Protein AF-A0A1S9IHY2-F1 (afdb_monomer)

pLDDT: mean 84.52, std 12.41, range [52.44, 97.56]

Radius of gy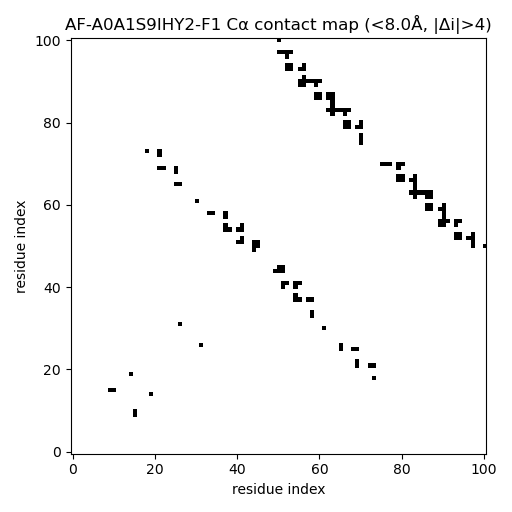ration: 18.33 Å; Cα contacts (8 Å, |Δi|>4): 83; chains: 1; bounding box: 39×17×61 Å

Structure (mmCIF, N/CA/C/O backbone):
data_AF-A0A1S9IHY2-F1
#
_entry.id   AF-A0A1S9IHY2-F1
#
loop_
_atom_site.group_PDB
_atom_site.id
_atom_site.type_symbol
_atom_site.label_atom_id
_atom_site.label_alt_id
_atom_site.label_comp_id
_atom_site.label_asym_id
_atom_site.label_entity_id
_atom_site.label_seq_id
_atom_site.pdbx_PDB_ins_code
_atom_site.Cartn_x
_atom_site.Cartn_y
_atom_site.Cartn_z
_atom_site.occupancy
_atom_site.B_iso_or_equiv
_atom_site.auth_seq_id
_atom_site.auth_comp_id
_atom_site.auth_asym_id
_atom_site.auth_atom_id
_atom_site.pdbx_PDB_model_num
ATOM 1 N N . MET A 1 1 ? 21.667 -1.310 -41.083 1.00 52.44 1 MET A N 1
ATOM 2 C CA . MET A 1 1 ? 20.442 -1.113 -40.277 1.00 52.44 1 MET A CA 1
ATOM 3 C C . MET A 1 1 ? 20.781 -0.173 -39.128 1.00 52.44 1 MET A C 1
ATOM 5 O O . MET A 1 1 ? 21.667 -0.500 -38.347 1.00 52.44 1 MET A O 1
ATOM 9 N N . ASN A 1 2 ? 20.177 1.016 -39.088 1.00 71.06 2 ASN A N 1
ATOM 10 C CA . ASN A 1 2 ? 20.593 2.099 -38.196 1.00 71.06 2 ASN A CA 1
ATOM 11 C C . ASN A 1 2 ? 19.929 1.944 -36.813 1.00 71.06 2 ASN A C 1
ATOM 13 O O . ASN A 1 2 ? 18.745 2.233 -36.646 1.00 71.06 2 ASN A O 1
ATOM 17 N N . LYS A 1 3 ? 20.670 1.406 -35.833 1.00 66.56 3 LYS A N 1
ATOM 18 C CA . LYS A 1 3 ? 20.149 1.041 -34.497 1.00 66.56 3 LYS A CA 1
ATOM 19 C C . LYS A 1 3 ? 19.491 2.213 -33.765 1.00 66.56 3 LYS A C 1
ATOM 21 O O . LYS A 1 3 ? 18.506 2.008 -33.063 1.00 66.56 3 LYS A O 1
ATOM 26 N N . GLU A 1 4 ? 20.014 3.423 -33.937 1.00 72.12 4 GLU A N 1
ATOM 27 C CA . GLU A 1 4 ? 19.521 4.616 -33.240 1.00 72.12 4 GLU A CA 1
ATOM 28 C C . GLU A 1 4 ? 18.131 5.054 -33.715 1.00 72.12 4 GLU A C 1
ATOM 30 O O . GLU A 1 4 ? 17.306 5.487 -32.910 1.00 72.12 4 GLU A O 1
ATOM 35 N N . GLU A 1 5 ? 17.834 4.884 -35.003 1.00 67.94 5 GLU A N 1
ATOM 36 C CA . GLU A 1 5 ? 16.520 5.184 -35.584 1.00 67.94 5 GLU A CA 1
ATOM 37 C C . GLU A 1 5 ? 15.448 4.202 -35.103 1.00 67.94 5 GLU A C 1
ATOM 39 O O . GLU A 1 5 ? 14.328 4.603 -34.786 1.00 67.94 5 GLU A O 1
ATOM 44 N N . ILE A 1 6 ? 15.811 2.924 -34.972 1.00 65.25 6 ILE A N 1
ATOM 45 C CA . ILE A 1 6 ? 14.926 1.876 -34.446 1.00 65.25 6 ILE A CA 1
ATOM 46 C C . ILE A 1 6 ? 14.614 2.137 -32.966 1.00 65.25 6 ILE A C 1
ATOM 48 O O . ILE A 1 6 ? 13.456 2.062 -32.561 1.00 65.25 6 ILE A O 1
ATOM 52 N N . LEU A 1 7 ? 15.619 2.522 -32.172 1.00 63.59 7 LEU A N 1
ATOM 53 C CA . LEU A 1 7 ? 15.450 2.891 -30.761 1.00 63.59 7 LEU A CA 1
ATOM 54 C C . LEU A 1 7 ? 14.575 4.139 -30.579 1.00 63.59 7 LEU A C 1
ATOM 56 O O . LEU A 1 7 ? 13.739 4.180 -29.676 1.00 63.59 7 LEU A O 1
ATOM 60 N N . LYS A 1 8 ? 14.728 5.150 -31.445 1.00 66.88 8 LYS A N 1
ATOM 61 C CA . LYS A 1 8 ? 13.878 6.351 -31.426 1.00 66.88 8 LYS A CA 1
ATOM 62 C C . LYS A 1 8 ? 12.430 6.045 -31.800 1.00 66.88 8 LYS A C 1
ATOM 64 O O . LYS A 1 8 ? 11.526 6.600 -31.180 1.00 66.88 8 LYS A O 1
ATOM 69 N N . ASN A 1 9 ? 12.209 5.173 -32.782 1.00 62.03 9 ASN A N 1
ATOM 70 C CA . ASN A 1 9 ? 10.861 4.776 -33.182 1.00 62.03 9 ASN A CA 1
ATOM 71 C C . ASN A 1 9 ? 10.190 3.866 -32.145 1.00 62.03 9 ASN A C 1
ATOM 73 O O . ASN A 1 9 ? 9.019 4.078 -31.855 1.00 62.03 9 ASN A O 1
ATOM 77 N N . SER A 1 10 ? 10.919 2.944 -31.510 1.00 59.78 10 SER A N 1
ATOM 78 C CA . SER A 1 10 ? 10.402 2.105 -30.416 1.00 59.78 10 SER A CA 1
ATOM 79 C C . SER A 1 10 ? 9.908 2.943 -29.225 1.00 59.78 10 SER A C 1
ATOM 81 O O . SER A 1 10 ? 8.770 2.776 -28.797 1.00 59.78 10 SER A O 1
ATOM 83 N N . LYS A 1 11 ? 10.675 3.952 -28.784 1.00 59.19 11 LYS A N 1
ATOM 84 C CA . LYS A 1 11 ? 10.247 4.888 -27.720 1.00 59.19 11 LYS A CA 1
ATOM 85 C C . LYS A 1 11 ? 9.033 5.754 -28.080 1.00 59.19 11 LYS A C 1
ATOM 87 O O . LYS A 1 11 ? 8.403 6.320 -27.193 1.00 59.19 11 LYS A O 1
ATOM 92 N N . ARG A 1 12 ? 8.717 5.905 -29.371 1.00 58.94 12 ARG A N 1
ATOM 93 C CA . ARG A 1 12 ? 7.577 6.700 -29.859 1.00 58.94 12 ARG A CA 1
ATOM 94 C C . ARG A 1 12 ? 6.258 5.926 -29.853 1.00 58.94 12 ARG A C 1
ATOM 96 O O . ARG A 1 12 ? 5.209 6.559 -29.911 1.00 58.94 12 ARG A O 1
ATOM 103 N N . ILE A 1 13 ? 6.315 4.594 -29.825 1.00 60.22 13 ILE A N 1
ATOM 104 C CA . ILE A 1 13 ? 5.157 3.714 -30.049 1.00 60.22 13 ILE A CA 1
ATOM 105 C C . ILE A 1 13 ? 4.448 3.341 -28.733 1.00 60.22 13 ILE A C 1
ATOM 107 O O . ILE A 1 13 ? 3.276 2.978 -28.758 1.00 60.22 13 ILE A O 1
ATOM 111 N N . GLY A 1 14 ? 5.088 3.528 -27.576 1.00 65.75 14 GLY A N 1
ATOM 112 C CA . GLY A 1 14 ? 4.477 3.300 -26.265 1.00 65.75 14 GLY A CA 1
ATOM 113 C C . GLY A 1 14 ? 5.412 2.564 -25.313 1.00 65.75 14 GLY A C 1
ATOM 114 O O . GLY A 1 14 ? 6.621 2.533 -25.533 1.00 65.75 14 GLY A O 1
ATOM 115 N N . LEU A 1 15 ? 4.840 1.997 -24.248 1.00 64.81 15 LEU A N 1
ATOM 116 C CA . LEU A 1 15 ? 5.548 1.092 -23.336 1.00 64.81 15 LEU A CA 1
ATOM 117 C C . LEU A 1 15 ? 6.035 -0.135 -24.113 1.00 64.81 15 LEU A C 1
ATOM 119 O O . LEU A 1 15 ? 5.288 -0.686 -24.922 1.00 64.81 15 LEU A O 1
ATOM 123 N N . ASP A 1 16 ? 7.260 -0.576 -23.838 1.00 76.94 16 ASP A N 1
ATOM 124 C CA . ASP A 1 16 ? 7.776 -1.832 -24.390 1.00 76.94 16 ASP A CA 1
ATOM 125 C C . ASP A 1 16 ? 6.917 -3.017 -23.896 1.00 76.94 16 ASP A C 1
ATOM 127 O O . ASP A 1 16 ? 6.359 -2.971 -22.794 1.00 76.94 16 ASP A O 1
ATOM 131 N N . GLU A 1 17 ? 6.813 -4.105 -24.667 1.00 77.19 17 GLU A N 1
ATOM 132 C CA . GLU A 1 17 ? 6.004 -5.285 -24.303 1.00 77.19 17 GLU A CA 1
ATOM 133 C C . GLU A 1 17 ? 6.420 -5.842 -22.929 1.00 77.19 17 GLU A C 1
ATOM 135 O O . GLU A 1 17 ? 5.599 -6.275 -22.107 1.00 77.19 17 GLU A O 1
ATOM 140 N N . ARG A 1 18 ? 7.721 -5.758 -22.628 1.00 76.12 18 ARG A N 1
ATOM 141 C CA . ARG A 1 18 ? 8.277 -6.088 -21.316 1.00 76.12 18 ARG A CA 1
ATOM 142 C C . ARG A 1 18 ? 7.744 -5.166 -20.221 1.00 76.12 18 ARG A C 1
ATOM 144 O O . ARG A 1 18 ? 7.391 -5.647 -19.148 1.00 76.12 18 ARG A O 1
ATOM 151 N N . GLU A 1 19 ? 7.673 -3.863 -20.454 1.00 75.19 19 GLU A N 1
ATOM 152 C CA . GLU A 1 19 ? 7.171 -2.918 -19.456 1.00 75.19 19 GLU A CA 1
ATOM 153 C C . GLU A 1 19 ? 5.674 -3.119 -19.232 1.00 75.19 19 GLU A C 1
ATOM 155 O O . GLU A 1 19 ? 5.229 -3.208 -18.088 1.00 75.19 19 GLU A O 1
ATOM 160 N N . GLN A 1 20 ? 4.902 -3.295 -20.305 1.00 75.50 20 GLN A N 1
ATOM 161 C CA . GLN A 1 20 ? 3.469 -3.566 -20.229 1.00 75.50 20 GLN A CA 1
ATOM 162 C C . GLN A 1 20 ? 3.172 -4.861 -19.458 1.00 75.50 20 GLN A C 1
ATOM 164 O O . GLN A 1 20 ? 2.303 -4.877 -18.581 1.00 75.50 20 GLN A O 1
ATOM 169 N N . SER A 1 21 ? 3.940 -5.928 -19.704 1.00 79.06 21 SER A N 1
ATOM 170 C CA . SER A 1 21 ? 3.809 -7.178 -18.947 1.00 79.06 21 SER A CA 1
ATOM 171 C C . SER A 1 21 ? 4.203 -7.015 -17.477 1.00 79.06 21 SER A C 1
ATOM 173 O O . SER A 1 21 ? 3.530 -7.560 -16.598 1.00 79.06 21 SER A O 1
ATOM 175 N N . VA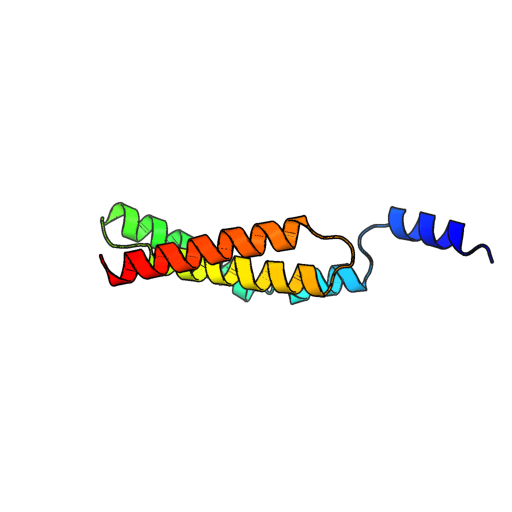L A 1 22 ? 5.229 -6.215 -17.162 1.00 76.88 22 VAL A N 1
ATOM 176 C CA . VAL A 1 22 ? 5.564 -5.851 -15.778 1.00 76.88 22 VAL A CA 1
ATOM 177 C C . VAL A 1 22 ? 4.408 -5.088 -15.139 1.00 76.88 22 VAL A C 1
ATOM 179 O O . VAL A 1 22 ? 4.015 -5.438 -14.034 1.00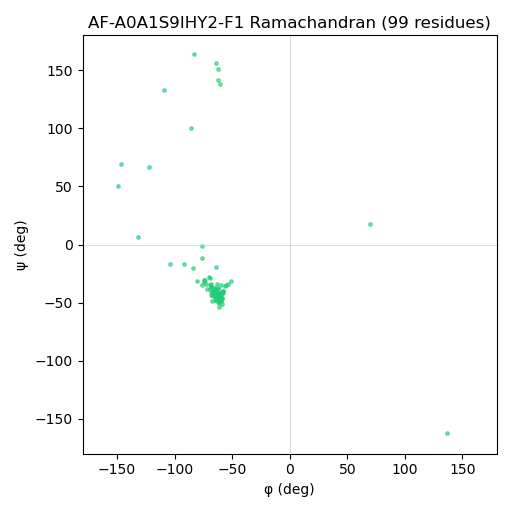 76.88 22 VAL A O 1
ATOM 182 N N . TYR A 1 23 ? 3.796 -4.110 -15.805 1.00 73.31 23 TYR A N 1
ATOM 183 C CA . TYR A 1 23 ? 2.654 -3.373 -15.254 1.00 73.31 23 TYR A CA 1
ATOM 184 C C . TYR A 1 23 ? 1.460 -4.279 -14.940 1.00 73.31 23 TYR A C 1
ATOM 186 O O . TYR A 1 23 ? 0.930 -4.212 -13.829 1.00 73.31 23 TYR A O 1
ATOM 194 N N . LEU A 1 24 ? 1.086 -5.150 -15.880 1.00 72.56 24 LEU A N 1
ATOM 195 C CA . LEU A 1 24 ? -0.007 -6.114 -15.719 1.00 72.56 24 LEU A CA 1
ATOM 196 C C . LEU A 1 24 ? 0.281 -7.143 -14.618 1.00 72.56 24 LEU A C 1
ATOM 198 O O . LEU A 1 24 ? -0.595 -7.452 -13.817 1.00 72.56 24 LEU A O 1
ATOM 202 N N . SER A 1 25 ? 1.516 -7.644 -14.534 1.00 70.00 25 SER A N 1
ATOM 203 C CA . SER A 1 25 ? 1.910 -8.614 -13.500 1.00 70.00 25 SER A CA 1
ATOM 204 C C . SER A 1 25 ? 2.085 -7.986 -12.115 1.00 70.00 25 SER A C 1
ATOM 206 O O . SER A 1 25 ? 1.823 -8.641 -11.110 1.00 70.00 25 SER A O 1
ATOM 208 N N . SER A 1 26 ? 2.485 -6.713 -12.043 1.00 64.38 26 SER A N 1
ATOM 209 C CA . SER A 1 26 ? 2.626 -5.975 -10.778 1.00 64.38 26 SER A CA 1
ATOM 210 C C . SER A 1 26 ? 1.273 -5.590 -10.178 1.00 64.38 26 SER A C 1
ATOM 212 O O . SER A 1 26 ? 1.151 -5.437 -8.967 1.00 64.38 26 SER A O 1
ATOM 214 N N . PHE A 1 27 ? 0.264 -5.368 -11.024 1.00 68.31 27 PHE A N 1
ATOM 215 C CA . PHE A 1 27 ? -1.056 -4.875 -10.634 1.00 68.31 27 PHE A CA 1
ATOM 216 C C . PHE A 1 27 ? -2.139 -5.870 -11.065 1.00 68.31 27 PHE A C 1
ATOM 218 O O . PHE A 1 27 ? -2.954 -5.597 -11.942 1.00 68.31 27 PHE A O 1
ATOM 225 N N . GLY A 1 28 ? -2.133 -7.057 -10.456 1.00 74.44 28 GLY A N 1
ATOM 226 C CA . GLY A 1 28 ? -3.187 -8.042 -10.694 1.00 74.44 28 GLY A CA 1
ATOM 227 C C . GLY A 1 28 ? -4.556 -7.548 -10.209 1.00 74.44 28 GLY A C 1
ATOM 228 O O . GLY A 1 28 ? -4.641 -6.740 -9.283 1.00 74.44 28 GLY A O 1
ATOM 229 N N . TYR A 1 29 ? -5.640 -8.084 -10.780 1.00 73.38 29 TYR A N 1
ATOM 230 C CA . TYR A 1 29 ? -7.021 -7.777 -10.371 1.00 73.38 29 TYR A CA 1
ATOM 231 C C . TYR A 1 29 ? -7.257 -7.927 -8.858 1.00 73.38 29 TYR A C 1
ATOM 233 O O . TYR A 1 29 ? -8.020 -7.159 -8.277 1.00 73.38 29 TYR A O 1
ATOM 241 N N . GLY A 1 30 ? -6.548 -8.853 -8.200 1.00 81.62 30 GLY A N 1
ATOM 242 C CA . GLY A 1 30 ? -6.598 -9.016 -6.745 1.00 81.62 30 GLY A CA 1
ATOM 243 C C . GLY A 1 30 ? -6.183 -7.757 -5.977 1.00 81.62 30 GLY A C 1
ATOM 244 O O . GLY A 1 30 ? -6.857 -7.381 -5.027 1.00 81.62 30 GLY A O 1
ATOM 245 N N . ASN A 1 31 ? -5.145 -7.044 -6.425 1.00 86.06 31 ASN A N 1
ATOM 246 C CA . ASN A 1 31 ? -4.696 -5.807 -5.777 1.00 86.06 31 ASN A CA 1
ATOM 247 C C . ASN A 1 31 ? -5.750 -4.698 -5.872 1.00 86.06 31 ASN A C 1
ATOM 249 O O . ASN A 1 31 ? -5.973 -3.979 -4.901 1.00 86.06 31 ASN A O 1
ATOM 253 N N . ILE A 1 32 ? -6.427 -4.587 -7.020 1.00 87.56 32 ILE A N 1
ATOM 254 C CA . ILE A 1 32 ? -7.509 -3.614 -7.230 1.00 87.56 32 ILE A CA 1
ATOM 255 C C . ILE A 1 32 ? -8.664 -3.897 -6.267 1.00 87.56 32 ILE A C 1
ATOM 257 O O . ILE A 1 32 ? -9.114 -2.995 -5.563 1.00 87.56 32 ILE A O 1
A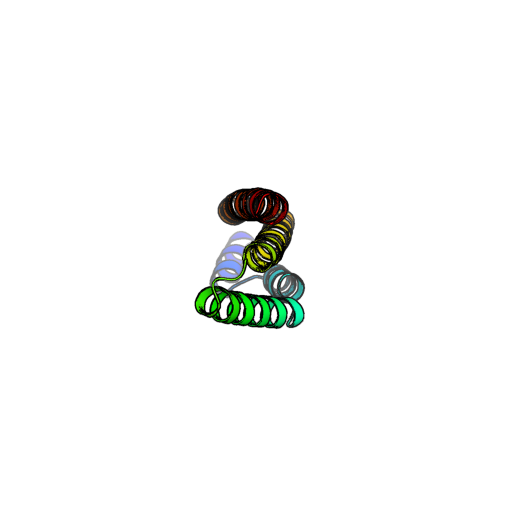TOM 261 N N . ILE A 1 33 ? -9.110 -5.153 -6.200 1.00 90.81 33 ILE A N 1
ATOM 262 C CA . ILE A 1 33 ? -10.215 -5.566 -5.326 1.00 90.81 33 ILE A CA 1
ATOM 263 C C . ILE A 1 33 ? -9.858 -5.317 -3.856 1.00 90.81 33 ILE A C 1
ATOM 265 O O . ILE A 1 33 ? -10.669 -4.753 -3.124 1.00 90.81 33 ILE A O 1
ATOM 269 N N . THR A 1 34 ? -8.637 -5.657 -3.433 1.00 92.81 34 THR A N 1
ATOM 270 C CA . THR A 1 34 ? -8.161 -5.403 -2.065 1.00 92.81 34 THR A CA 1
ATOM 271 C C . THR A 1 34 ? -8.202 -3.919 -1.715 1.00 92.81 34 THR A C 1
ATOM 273 O O . THR A 1 34 ? -8.727 -3.563 -0.664 1.00 92.81 34 THR A O 1
ATOM 276 N N . VAL A 1 35 ? -7.708 -3.034 -2.590 1.00 93.25 35 VAL A N 1
ATOM 277 C CA . VAL A 1 35 ? -7.732 -1.582 -2.336 1.00 93.25 35 VAL A CA 1
ATOM 278 C C . VAL A 1 35 ? -9.165 -1.061 -2.220 1.00 93.25 35 VAL A C 1
ATOM 280 O O . VAL A 1 35 ? -9.447 -0.273 -1.320 1.00 93.25 35 VAL A O 1
ATOM 283 N N . ILE A 1 36 ? -10.078 -1.528 -3.076 1.00 95.25 36 ILE A N 1
ATOM 284 C CA . ILE A 1 36 ? -11.497 -1.149 -3.014 1.00 95.25 36 ILE A CA 1
ATOM 285 C C . ILE A 1 36 ? -12.118 -1.591 -1.685 1.00 95.25 36 ILE A C 1
ATOM 287 O O . ILE A 1 36 ? -12.774 -0.791 -1.021 1.00 95.25 36 ILE A O 1
ATOM 291 N N . LEU A 1 37 ? -11.891 -2.838 -1.268 1.00 96.50 37 LEU A N 1
ATOM 292 C CA . LEU A 1 37 ? -12.424 -3.353 -0.006 1.00 96.50 37 LEU A CA 1
ATOM 293 C C . LEU A 1 37 ? -11.861 -2.596 1.198 1.00 96.50 37 LEU A C 1
ATOM 295 O O . LEU A 1 37 ? -12.629 -2.162 2.053 1.00 96.50 37 LEU A O 1
ATOM 299 N N . CYS A 1 38 ? -10.546 -2.375 1.248 1.00 96.31 38 CYS A N 1
ATOM 300 C CA . CYS A 1 38 ? -9.927 -1.579 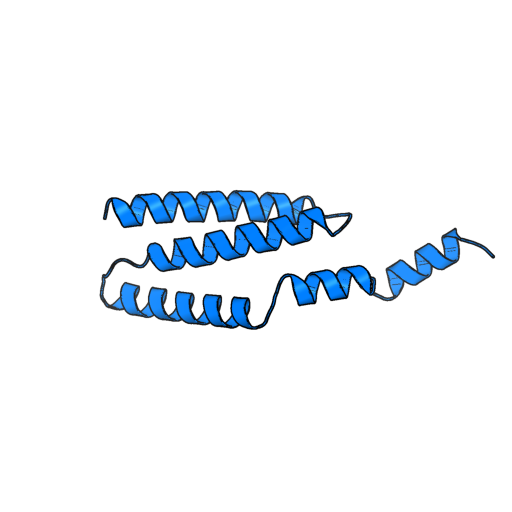2.305 1.00 96.31 38 CYS A CA 1
ATOM 301 C C . CYS A 1 38 ? -10.499 -0.158 2.349 1.00 96.31 38 CYS A C 1
ATOM 303 O O . CYS A 1 38 ? -10.775 0.344 3.432 1.00 96.31 38 CYS A O 1
ATOM 305 N N . PHE A 1 39 ? -10.735 0.475 1.197 1.00 96.31 39 PHE A N 1
ATOM 306 C CA . PHE A 1 39 ? -11.353 1.799 1.145 1.00 96.31 39 PHE A CA 1
ATOM 307 C C . PHE A 1 39 ? -12.776 1.799 1.721 1.00 96.31 39 PHE A C 1
ATOM 309 O O . PHE A 1 39 ? -13.113 2.671 2.520 1.00 96.31 39 PHE A O 1
ATOM 316 N N . LEU A 1 40 ? -13.594 0.798 1.381 1.00 97.56 40 LEU A N 1
ATOM 317 C CA . LEU A 1 40 ? -14.939 0.652 1.946 1.00 97.56 40 LEU A CA 1
ATOM 318 C C . LEU A 1 40 ? -14.899 0.488 3.467 1.00 97.56 40 LEU A C 1
ATOM 320 O O . LEU A 1 40 ? -15.651 1.160 4.170 1.00 97.56 40 LEU A O 1
ATOM 324 N N . PHE A 1 41 ? -14.002 -0.353 3.985 1.00 96.50 41 PHE A N 1
ATOM 325 C CA . PHE A 1 41 ? -13.855 -0.533 5.427 1.00 96.50 41 PHE A CA 1
ATOM 326 C C . PHE A 1 41 ? -13.360 0.728 6.136 1.00 96.50 41 PHE A C 1
ATOM 328 O O . PHE A 1 41 ? -13.872 1.044 7.205 1.00 96.50 41 PHE A O 1
ATOM 335 N N . ILE A 1 42 ? -12.446 1.497 5.532 1.00 96.00 42 ILE A N 1
ATOM 336 C CA . ILE A 1 42 ? -12.011 2.791 6.083 1.00 96.00 42 ILE A CA 1
ATOM 337 C C . ILE A 1 42 ? -13.204 3.737 6.239 1.00 96.00 42 ILE A C 1
ATOM 339 O O . ILE A 1 42 ? -13.363 4.354 7.290 1.00 96.00 42 ILE A O 1
ATOM 343 N N . VAL A 1 43 ? -14.066 3.834 5.222 1.00 97.25 43 VAL A N 1
ATOM 344 C CA . VAL A 1 43 ? -15.260 4.690 5.276 1.00 97.25 43 VAL A CA 1
ATOM 345 C C . VAL A 1 43 ? -16.243 4.195 6.338 1.00 97.25 43 VAL A C 1
ATOM 347 O O . VAL A 1 43 ? -16.712 4.987 7.152 1.00 97.25 43 VAL A O 1
ATOM 350 N N . ILE A 1 44 ? -16.537 2.891 6.365 1.00 97.06 44 ILE A N 1
ATOM 351 C CA . ILE A 1 44 ? -17.481 2.297 7.323 1.00 97.06 44 ILE A CA 1
ATOM 352 C C . ILE A 1 44 ? -16.992 2.492 8.762 1.00 97.06 44 ILE A C 1
ATOM 354 O O . ILE A 1 44 ? -17.748 2.986 9.597 1.00 97.06 44 ILE A O 1
ATOM 358 N N . ASN A 1 45 ? -15.738 2.144 9.053 1.00 94.75 45 ASN A N 1
ATOM 359 C CA . ASN A 1 45 ? -15.174 2.264 10.396 1.00 94.75 45 ASN A CA 1
ATOM 360 C C . ASN A 1 45 ? -15.016 3.733 10.798 1.00 94.75 45 ASN A C 1
ATOM 362 O O . ASN A 1 45 ? -15.312 4.085 11.937 1.00 94.75 45 ASN A O 1
ATOM 366 N N . GLY A 1 46 ? -14.672 4.611 9.850 1.00 93.75 46 GLY A N 1
ATOM 367 C CA . GLY A 1 46 ? -14.655 6.057 10.063 1.00 93.75 46 GLY A CA 1
ATOM 368 C C . GLY A 1 46 ? -16.018 6.614 10.489 1.00 93.75 46 GLY A C 1
ATOM 369 O O . GLY A 1 46 ? -16.080 7.419 11.415 1.00 93.75 46 GLY A O 1
ATOM 370 N N . ILE A 1 47 ? -17.117 6.147 9.882 1.00 96.38 47 ILE A N 1
ATOM 371 C CA . ILE A 1 47 ? -18.487 6.533 10.272 1.00 96.38 47 ILE A CA 1
ATOM 372 C C . ILE A 1 47 ? -18.855 5.973 11.654 1.00 96.38 47 ILE A C 1
ATOM 374 O O . ILE A 1 47 ? -19.537 6.643 12.427 1.00 96.38 47 ILE A O 1
ATOM 378 N N . LYS A 1 48 ? -18.403 4.759 11.981 1.00 94.69 48 LYS A N 1
ATOM 379 C CA . LYS A 1 48 ? -18.648 4.120 13.285 1.00 94.69 48 LYS A CA 1
ATOM 380 C C . LYS A 1 48 ? -17.777 4.668 14.420 1.00 94.69 48 LYS A C 1
ATOM 382 O O . LYS A 1 48 ? -18.029 4.345 15.577 1.00 94.69 48 LYS A O 1
ATOM 387 N N . GLY A 1 49 ? -16.755 5.466 14.108 1.00 91.25 49 GLY A N 1
ATOM 388 C CA . GLY A 1 49 ? -15.741 5.888 15.078 1.00 91.25 49 GLY A CA 1
ATOM 389 C C . GLY A 1 49 ? -14.819 4.749 15.534 1.00 91.25 49 GLY A C 1
ATOM 390 O O . GLY A 1 49 ? -14.164 4.871 16.567 1.00 91.25 49 GLY A O 1
ATOM 391 N N . GLU A 1 50 ? -14.776 3.649 14.782 1.00 92.06 50 GLU A N 1
ATOM 392 C CA . GLU A 1 50 ? -13.890 2.508 15.016 1.00 92.06 50 GLU A CA 1
ATOM 393 C C . GLU A 1 50 ? -12.497 2.772 14.418 1.00 92.06 50 GLU A C 1
ATOM 395 O O . GLU A 1 50 ? -12.305 3.672 13.592 1.00 92.06 50 GLU A O 1
ATOM 400 N N . SER A 1 51 ? -11.503 1.982 14.835 1.00 91.38 51 SER A N 1
ATOM 401 C CA . SER A 1 51 ? -10.176 2.023 14.215 1.00 91.38 51 SER A CA 1
ATOM 402 C C . SER A 1 51 ? -10.271 1.624 12.739 1.00 91.38 51 SER A C 1
ATOM 404 O O . SER A 1 51 ? -11.074 0.775 12.357 1.00 91.38 51 SER A O 1
ATOM 406 N N . TYR A 1 52 ? -9.489 2.289 11.894 1.00 94.00 52 TYR A N 1
ATOM 407 C CA . TYR A 1 52 ? -9.388 2.004 10.458 1.00 94.00 52 TYR A CA 1
ATOM 408 C C . TYR A 1 52 ? -7.928 1.906 9.996 1.00 94.00 52 TYR A C 1
ATOM 410 O O . TYR A 1 52 ? -7.636 1.839 8.797 1.00 94.00 52 TYR A O 1
ATOM 418 N N . PHE A 1 53 ? -6.991 1.947 10.945 1.00 94.44 53 PHE A N 1
ATOM 419 C CA . PHE A 1 53 ? -5.561 1.997 10.673 1.00 94.44 53 PHE A CA 1
ATOM 420 C C . PHE A 1 53 ? -5.040 0.683 10.088 1.00 94.44 53 PHE A C 1
ATOM 422 O O . PHE A 1 53 ? -4.138 0.715 9.257 1.00 94.44 53 PHE A O 1
ATOM 429 N N . GLU A 1 54 ? -5.659 -0.451 10.413 1.00 94.12 54 GLU A N 1
ATOM 430 C CA . GLU A 1 54 ? -5.369 -1.761 9.834 1.00 94.12 54 GLU A CA 1
ATOM 431 C C . GLU A 1 54 ? -5.535 -1.775 8.307 1.00 94.12 54 GLU A C 1
ATOM 433 O O . GLU A 1 54 ? -4.690 -2.306 7.582 1.00 94.12 54 GLU A O 1
ATOM 438 N N . PHE A 1 55 ? -6.568 -1.111 7.786 1.00 95.56 55 PHE A N 1
ATOM 439 C CA . PHE A 1 55 ? -6.820 -1.034 6.346 1.00 95.56 55 PHE A CA 1
ATOM 440 C C . PHE A 1 55 ? -5.840 -0.085 5.648 1.00 95.56 55 PH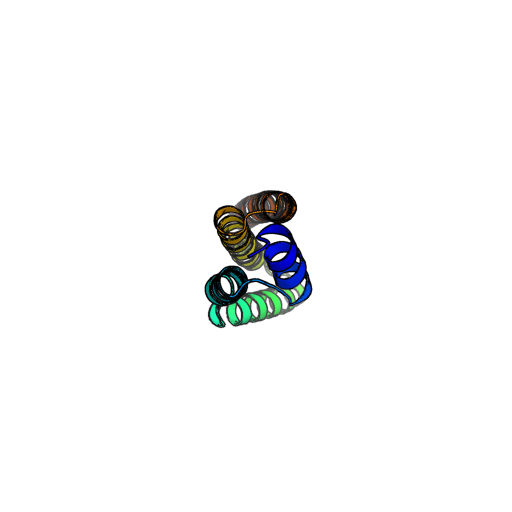E A C 1
ATOM 442 O O . PHE A 1 55 ? -5.433 -0.331 4.507 1.00 95.56 55 PHE A O 1
ATOM 449 N N . ILE A 1 56 ? -5.399 0.970 6.342 1.00 94.50 56 ILE A N 1
ATOM 450 C CA . ILE A 1 56 ? -4.333 1.859 5.862 1.00 94.50 56 ILE A CA 1
ATOM 451 C C . ILE A 1 56 ? -2.992 1.113 5.837 1.00 94.50 56 ILE A C 1
ATOM 453 O O . ILE A 1 56 ? -2.242 1.228 4.868 1.00 94.50 56 ILE A O 1
ATOM 457 N N . THR A 1 57 ? -2.700 0.291 6.847 1.00 95.69 57 THR A N 1
ATOM 458 C CA . THR A 1 57 ? -1.502 -0.557 6.870 1.00 95.69 57 THR A CA 1
ATOM 459 C C . THR A 1 57 ? -1.474 -1.515 5.686 1.00 95.69 57 THR A C 1
ATOM 461 O O . THR A 1 57 ? -0.465 -1.582 4.982 1.00 95.69 57 THR A O 1
ATOM 464 N N . ILE A 1 58 ? -2.578 -2.224 5.431 1.00 95.50 58 ILE A N 1
ATOM 465 C CA . ILE A 1 58 ? -2.677 -3.186 4.325 1.00 95.50 58 ILE A CA 1
ATOM 466 C C . ILE A 1 58 ? -2.479 -2.486 2.975 1.00 95.50 58 ILE A C 1
ATOM 468 O O . ILE A 1 58 ? -1.668 -2.927 2.157 1.00 95.50 58 ILE A O 1
ATOM 472 N N . THR A 1 59 ? -3.177 -1.372 2.739 1.00 94.94 59 THR A N 1
ATOM 473 C CA . THR A 1 59 ? -3.074 -0.633 1.468 1.00 94.94 59 THR A CA 1
ATOM 474 C C . THR A 1 59 ? -1.696 -0.007 1.273 1.00 94.94 59 THR A C 1
ATOM 476 O O . THR A 1 59 ? -1.130 -0.109 0.183 1.00 94.94 59 THR A O 1
ATOM 479 N N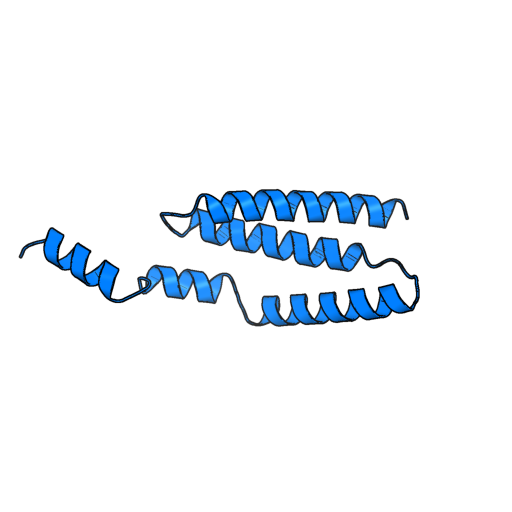 . GLY A 1 60 ? -1.106 0.562 2.327 1.00 94.56 60 GLY A N 1
ATOM 480 C CA . GLY A 1 60 ? 0.252 1.101 2.309 1.00 94.56 60 GLY A CA 1
ATOM 481 C C . GLY A 1 60 ? 1.302 0.035 1.988 1.00 94.56 60 GLY A C 1
ATOM 482 O O . GLY A 1 60 ? 2.144 0.248 1.118 1.00 94.56 60 GLY A O 1
ATOM 483 N N . ALA A 1 61 ? 1.217 -1.146 2.609 1.00 94.88 61 ALA A N 1
ATOM 484 C CA . ALA A 1 61 ? 2.130 -2.260 2.343 1.00 94.88 61 ALA A CA 1
ATOM 485 C C . ALA A 1 61 ? 1.997 -2.794 0.904 1.00 94.88 61 ALA A C 1
ATOM 487 O O . ALA A 1 61 ? 2.994 -3.106 0.240 1.00 94.88 61 ALA A O 1
ATOM 488 N N . LEU A 1 62 ? 0.767 -2.857 0.390 1.00 93.38 62 LEU A N 1
ATOM 489 C CA . LEU A 1 62 ? 0.488 -3.277 -0.980 1.00 93.38 62 LEU A CA 1
ATOM 490 C C . LEU A 1 62 ? 1.037 -2.271 -2.003 1.00 93.38 62 LEU A C 1
ATOM 492 O O . LEU A 1 62 ? 1.677 -2.663 -2.982 1.00 93.38 62 LEU A O 1
ATOM 496 N N . MET A 1 63 ? 0.864 -0.969 -1.759 1.00 91.50 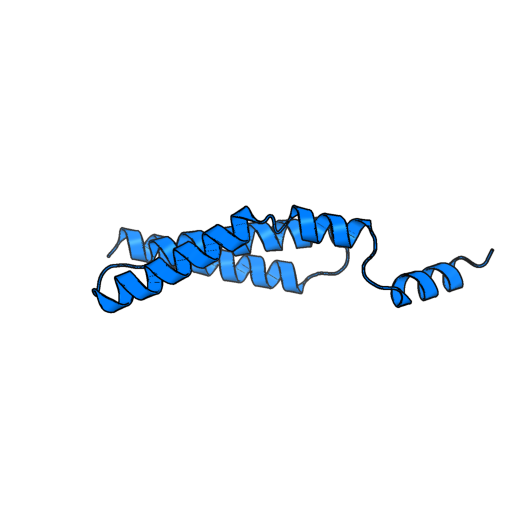63 MET A N 1
ATOM 497 C CA . MET A 1 63 ? 1.462 0.078 -2.593 1.00 91.50 63 MET A CA 1
ATOM 498 C C . MET A 1 63 ? 2.990 0.059 -2.521 1.00 91.50 63 MET A C 1
ATOM 500 O O . MET A 1 63 ? 3.640 0.185 -3.561 1.00 91.50 63 MET A O 1
ATOM 504 N N . ALA A 1 64 ? 3.570 -0.141 -1.337 1.00 93.56 64 ALA A N 1
ATOM 505 C CA . ALA A 1 64 ? 5.015 -0.198 -1.159 1.00 93.56 64 ALA A CA 1
ATOM 506 C C . ALA A 1 64 ? 5.629 -1.355 -1.954 1.00 93.56 64 ALA A C 1
ATOM 508 O O . ALA A 1 64 ? 6.493 -1.141 -2.803 1.00 93.56 64 ALA A O 1
ATOM 509 N N . SER A 1 65 ? 5.122 -2.572 -1.752 1.00 91.12 65 SER A N 1
ATOM 510 C CA . SER A 1 65 ? 5.606 -3.776 -2.438 1.00 91.12 65 SER A CA 1
ATOM 511 C C . SER A 1 65 ? 5.448 -3.697 -3.960 1.00 91.12 65 SER A C 1
ATOM 513 O O . SER A 1 65 ? 6.384 -4.009 -4.699 1.00 91.12 65 SER A O 1
ATOM 515 N N . THR A 1 66 ? 4.303 -3.209 -4.442 1.00 89.75 66 THR A N 1
ATOM 516 C CA . THR A 1 66 ? 4.028 -3.088 -5.880 1.00 89.75 66 THR A CA 1
ATOM 517 C C . THR A 1 66 ? 4.941 -2.065 -6.557 1.00 89.75 66 THR A C 1
ATOM 519 O O . THR A 1 66 ? 5.477 -2.324 -7.636 1.00 89.75 66 THR A O 1
ATOM 522 N N . ASN A 1 67 ? 5.148 -0.901 -5.935 1.00 89.38 67 ASN A N 1
ATOM 523 C CA . ASN A 1 67 ? 6.016 0.135 -6.497 1.00 89.38 67 ASN A CA 1
ATOM 524 C C . ASN A 1 67 ? 7.499 -0.241 -6.397 1.00 89.38 67 ASN A C 1
ATOM 526 O O . ASN A 1 67 ? 8.251 0.028 -7.331 1.00 89.38 67 ASN A O 1
ATOM 530 N N . TYR A 1 68 ? 7.911 -0.940 -5.336 1.00 89.25 68 TYR A N 1
ATOM 531 C CA . TYR A 1 68 ? 9.254 -1.509 -5.243 1.00 89.25 68 TYR A CA 1
ATOM 532 C C . TYR A 1 68 ? 9.519 -2.537 -6.352 1.00 89.25 68 TYR A C 1
ATOM 534 O O . TYR A 1 68 ? 10.563 -2.502 -7.006 1.00 89.25 68 TYR A O 1
ATOM 542 N N . TYR A 1 69 ? 8.557 -3.427 -6.619 1.00 87.81 69 TYR A N 1
ATOM 543 C CA . TYR A 1 69 ? 8.669 -4.413 -7.694 1.00 87.81 69 TYR A CA 1
ATOM 544 C C . TYR A 1 69 ? 8.799 -3.750 -9.071 1.00 87.81 69 TYR A C 1
ATOM 546 O O . TYR A 1 69 ? 9.676 -4.123 -9.855 1.00 87.81 69 TYR A O 1
ATOM 554 N N . LYS A 1 70 ? 7.978 -2.727 -9.344 1.00 85.69 70 LYS A N 1
ATOM 555 C CA . LYS A 1 70 ? 8.070 -1.919 -10.570 1.00 85.69 70 LYS A CA 1
ATOM 556 C C . LYS A 1 70 ? 9.430 -1.241 -10.692 1.00 85.69 70 LYS A C 1
ATOM 558 O O . LYS A 1 70 ? 10.047 -1.334 -11.747 1.00 85.69 70 LYS A O 1
ATOM 563 N N . HIS A 1 71 ? 9.926 -0.639 -9.609 1.00 85.69 71 HIS A N 1
ATOM 564 C CA . HIS A 1 71 ? 11.244 -0.009 -9.589 1.00 85.69 71 HIS A CA 1
ATOM 565 C C . HIS A 1 71 ? 12.371 -0.986 -9.944 1.00 85.69 71 HIS A C 1
ATOM 567 O O . HIS A 1 71 ? 13.277 -0.650 -10.696 1.00 85.69 71 HIS A O 1
ATOM 573 N N . ARG A 1 72 ? 12.296 -2.225 -9.445 1.00 82.75 72 ARG A N 1
ATOM 574 C CA . ARG A 1 72 ? 13.311 -3.249 -9.715 1.00 82.75 72 ARG A CA 1
ATOM 575 C C . ARG A 1 72 ? 13.301 -3.752 -11.163 1.00 82.75 72 ARG A C 1
ATOM 577 O O . ARG A 1 72 ? 14.328 -4.236 -11.634 1.00 82.75 72 ARG A O 1
ATOM 584 N N . LYS A 1 73 ? 12.153 -3.720 -11.847 1.00 82.88 73 LYS A N 1
ATOM 585 C CA . LYS A 1 73 ? 11.986 -4.320 -13.184 1.00 82.88 73 LYS A CA 1
ATOM 586 C C . LYS A 1 73 ? 11.953 -3.328 -14.349 1.00 82.88 73 LYS A C 1
ATOM 588 O O . LYS A 1 73 ? 12.137 -3.783 -15.480 1.00 82.88 73 LYS A O 1
ATOM 593 N N . LEU A 1 74 ? 11.728 -2.042 -14.088 1.00 81.94 74 LEU A N 1
ATOM 594 C CA . LEU A 1 74 ? 11.646 -0.970 -15.086 1.00 81.94 74 LEU A CA 1
ATOM 595 C C . LEU A 1 74 ? 12.880 -0.060 -14.982 1.00 81.94 74 LEU A C 1
ATOM 597 O O . LEU A 1 74 ? 13.239 0.360 -13.884 1.00 81.94 74 LEU A O 1
ATOM 601 N N . GLU A 1 75 ? 13.515 0.260 -16.112 1.00 61.81 75 GLU A N 1
ATOM 602 C CA . GLU A 1 75 ? 14.852 0.884 -16.149 1.00 61.81 75 GLU A CA 1
ATOM 603 C C . GLU A 1 75 ? 14.895 2.391 -15.816 1.00 61.81 75 GLU A C 1
ATOM 605 O O . GLU A 1 75 ? 15.990 2.937 -15.720 1.00 61.81 75 GLU A O 1
ATOM 610 N N . ASP A 1 76 ? 13.771 3.076 -15.546 1.00 62.69 76 ASP A N 1
ATOM 611 C CA . ASP A 1 76 ? 13.804 4.543 -15.363 1.00 62.69 76 ASP A CA 1
ATOM 612 C C . ASP A 1 76 ? 12.786 5.106 -14.345 1.00 62.69 76 ASP A C 1
ATOM 614 O O . ASP A 1 76 ? 11.773 5.709 -14.699 1.00 62.69 76 ASP A O 1
ATOM 618 N N . THR A 1 77 ? 12.976 4.837 -13.041 1.00 67.06 77 THR A N 1
ATOM 619 C CA . THR A 1 77 ? 11.866 4.996 -12.071 1.00 67.06 77 THR A CA 1
ATOM 620 C C . THR A 1 77 ? 12.249 5.382 -10.631 1.00 67.06 77 THR A C 1
ATOM 622 O O . THR A 1 77 ? 11.763 4.795 -9.659 1.00 67.06 77 THR A O 1
ATOM 625 N N . LYS A 1 78 ? 13.064 6.430 -10.436 1.00 77.69 78 LYS A N 1
ATOM 626 C CA . LYS A 1 78 ? 13.326 6.984 -9.082 1.00 77.69 78 LYS A CA 1
ATOM 627 C C . LYS A 1 78 ? 12.034 7.342 -8.329 1.00 77.69 78 LYS A C 1
ATOM 629 O O . LYS A 1 78 ? 11.949 7.144 -7.120 1.00 77.69 78 LYS A O 1
ATOM 634 N N . SER A 1 79 ? 11.003 7.796 -9.044 1.00 82.06 79 SER A N 1
ATOM 635 C CA . SER A 1 79 ? 9.692 8.120 -8.470 1.00 82.06 79 SER A CA 1
ATOM 636 C C . SER A 1 79 ? 8.992 6.909 -7.842 1.00 82.06 79 SER A C 1
ATOM 638 O O . SER A 1 79 ? 8.407 7.050 -6.771 1.00 82.06 79 SER A O 1
ATOM 640 N N . PHE A 1 80 ? 9.082 5.708 -8.435 1.00 85.69 80 PHE A N 1
ATOM 641 C CA . PHE A 1 80 ? 8.473 4.508 -7.837 1.00 85.69 80 PHE A CA 1
ATOM 642 C C . PHE A 1 80 ? 9.180 4.086 -6.554 1.00 85.69 80 PHE A C 1
ATOM 644 O O . PHE A 1 80 ? 8.514 3.661 -5.611 1.00 85.69 80 PHE A O 1
ATOM 651 N N . LEU A 1 81 ? 10.499 4.273 -6.473 1.00 88.25 81 LEU A N 1
ATOM 652 C CA . LEU A 1 81 ? 11.236 4.044 -5.235 1.00 88.25 81 LEU A CA 1
ATOM 653 C C . LEU A 1 81 ? 10.789 5.012 -4.131 1.00 88.25 81 LEU A C 1
ATOM 655 O O . LEU A 1 81 ? 10.502 4.580 -3.019 1.00 88.25 81 LEU A O 1
ATOM 659 N N . ILE A 1 82 ? 10.668 6.306 -4.443 1.00 91.06 82 ILE A N 1
ATOM 660 C CA . ILE A 1 82 ? 10.215 7.319 -3.477 1.00 91.06 82 ILE A CA 1
ATOM 661 C C . ILE A 1 82 ? 8.804 6.990 -2.976 1.00 91.06 82 ILE A C 1
ATOM 663 O O . ILE A 1 82 ? 8.573 6.949 -1.769 1.00 91.06 82 ILE A O 1
ATOM 667 N N . ILE A 1 83 ? 7.873 6.682 -3.886 1.00 91.12 83 ILE A N 1
ATOM 668 C CA . ILE A 1 83 ? 6.501 6.292 -3.530 1.00 91.12 83 ILE A CA 1
ATOM 669 C C . ILE A 1 83 ? 6.509 5.029 -2.665 1.00 91.12 83 ILE A C 1
ATOM 671 O O . ILE A 1 83 ? 5.775 4.960 -1.681 1.00 91.12 83 ILE A O 1
ATOM 675 N N . SER A 1 84 ? 7.349 4.044 -2.993 1.00 92.00 84 SER A N 1
ATOM 676 C CA . SER A 1 84 ? 7.485 2.817 -2.209 1.00 92.00 84 SER A CA 1
ATOM 677 C C . SER A 1 84 ? 7.957 3.086 -0.782 1.00 92.00 84 SER A C 1
ATOM 679 O O . SER A 1 84 ? 7.428 2.485 0.149 1.00 92.00 84 SER A O 1
ATOM 681 N N . ILE A 1 85 ? 8.932 3.976 -0.603 1.00 95.00 85 ILE A N 1
ATOM 682 C CA . ILE A 1 85 ? 9.462 4.320 0.717 1.00 95.00 85 ILE A CA 1
ATOM 683 C C . ILE A 1 85 ? 8.397 5.056 1.534 1.00 95.00 85 ILE A C 1
ATOM 685 O O . ILE A 1 85 ? 8.128 4.672 2.669 1.00 95.00 85 ILE A O 1
ATOM 689 N N . ILE A 1 86 ? 7.748 6.067 0.946 1.00 95.56 86 ILE A N 1
ATOM 690 C CA . ILE A 1 86 ? 6.697 6.847 1.616 1.00 95.56 86 ILE A CA 1
ATOM 691 C C . ILE A 1 86 ? 5.547 5.932 2.049 1.00 95.56 86 ILE A C 1
ATOM 693 O O . ILE A 1 86 ? 5.181 5.923 3.221 1.00 95.56 86 ILE A O 1
ATOM 697 N N . SER A 1 87 ? 5.019 5.118 1.130 1.00 94.06 87 SER A N 1
ATOM 698 C CA . SER A 1 87 ? 3.928 4.180 1.436 1.00 94.06 87 SER A CA 1
ATOM 699 C C . SER A 1 87 ? 4.331 3.119 2.465 1.00 94.06 87 SER A C 1
ATOM 701 O O . SER A 1 87 ? 3.516 2.762 3.316 1.00 94.06 87 SER A O 1
ATOM 703 N N . GLY A 1 88 ? 5.593 2.677 2.460 1.00 95.88 88 GLY A N 1
ATOM 704 C CA . GLY A 1 88 ? 6.144 1.788 3.482 1.00 95.88 88 GLY A CA 1
ATOM 705 C C . GLY A 1 88 ? 6.155 2.426 4.873 1.00 95.88 88 GLY A C 1
ATOM 706 O O . GLY A 1 88 ? 5.677 1.818 5.829 1.00 95.88 88 GLY A O 1
ATOM 707 N N . PHE A 1 89 ? 6.617 3.674 4.992 1.00 97.00 89 PHE A N 1
ATOM 708 C CA . PHE A 1 89 ? 6.560 4.410 6.259 1.00 97.00 89 PHE A CA 1
ATOM 709 C C . PHE A 1 89 ? 5.123 4.632 6.731 1.00 97.00 89 PHE A C 1
ATOM 711 O O . PHE A 1 89 ? 4.831 4.405 7.904 1.00 97.00 89 PHE A O 1
ATOM 718 N N . THR A 1 90 ? 4.210 5.010 5.833 1.00 95.69 90 THR A N 1
ATOM 719 C CA . THR A 1 90 ? 2.785 5.152 6.161 1.00 95.69 90 THR A CA 1
ATOM 720 C C . THR A 1 90 ? 2.200 3.847 6.698 1.00 95.69 90 THR A C 1
ATOM 722 O O . THR A 1 90 ? 1.465 3.876 7.686 1.00 95.69 90 THR A O 1
ATOM 725 N N . ALA A 1 91 ? 2.553 2.704 6.102 1.00 96.31 91 ALA A N 1
ATOM 726 C CA . ALA A 1 91 ? 2.092 1.399 6.563 1.00 96.31 91 ALA A CA 1
ATOM 727 C C . ALA 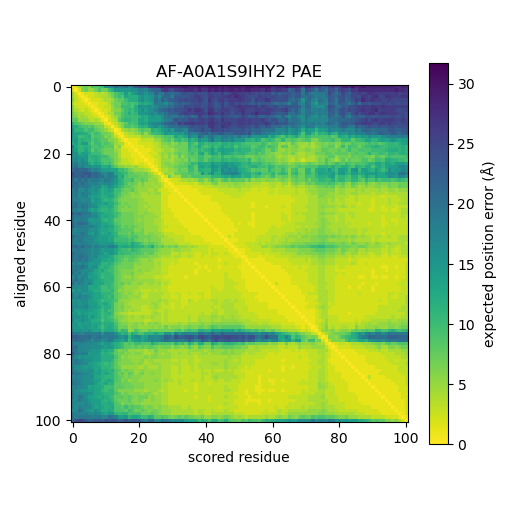A 1 91 ? 2.597 1.074 7.975 1.00 96.31 91 ALA A C 1
ATOM 729 O O . ALA A 1 91 ? 1.809 0.645 8.817 1.00 96.31 91 ALA A O 1
ATOM 730 N N . ILE A 1 92 ? 3.883 1.328 8.247 1.00 96.88 92 ILE A N 1
ATOM 731 C CA . ILE A 1 92 ? 4.507 1.092 9.558 1.00 96.88 92 ILE A CA 1
ATOM 732 C C . ILE A 1 92 ? 3.885 1.993 10.626 1.00 96.88 92 ILE A C 1
ATOM 734 O O . ILE A 1 92 ? 3.505 1.508 11.687 1.00 96.88 92 ILE A O 1
ATOM 738 N N . ILE A 1 93 ? 3.740 3.292 10.350 1.00 96.50 93 ILE A N 1
ATOM 739 C CA . ILE A 1 93 ? 3.140 4.241 11.298 1.00 96.50 93 ILE A CA 1
ATOM 740 C C . ILE A 1 93 ? 1.694 3.842 11.598 1.00 96.50 93 ILE A C 1
ATOM 742 O O . ILE A 1 93 ? 1.310 3.775 12.761 1.00 96.50 93 ILE A O 1
ATOM 746 N N . SER A 1 94 ? 0.911 3.518 10.567 1.00 94.44 94 SER A N 1
ATOM 747 C CA . SER A 1 94 ? -0.480 3.079 10.744 1.00 94.44 94 SER A CA 1
ATOM 748 C C . SER A 1 94 ? -0.557 1.779 11.541 1.00 94.44 94 SER A C 1
ATOM 750 O O . SER A 1 94 ? -1.418 1.646 12.402 1.00 94.44 94 SER A O 1
ATOM 752 N N . PHE A 1 95 ? 0.391 0.861 11.335 1.00 95.62 95 PHE A N 1
ATOM 753 C CA . PHE A 1 95 ? 0.443 -0.394 12.080 1.00 95.62 95 PHE A CA 1
ATOM 754 C C . PHE A 1 95 ? 0.740 -0.153 13.560 1.00 95.62 95 PHE A C 1
ATOM 756 O O . PHE A 1 95 ? 0.086 -0.722 14.425 1.00 95.62 95 PHE A O 1
ATOM 763 N N . ILE A 1 96 ? 1.687 0.738 13.859 1.00 96.38 96 ILE A N 1
ATOM 764 C CA . ILE A 1 96 ? 1.997 1.129 15.235 1.00 96.38 96 ILE A CA 1
ATOM 765 C C . ILE A 1 96 ? 0.770 1.767 15.896 1.00 96.38 96 ILE A C 1
ATOM 767 O O . ILE A 1 96 ? 0.438 1.411 17.023 1.00 96.38 96 ILE A O 1
ATOM 771 N N . ILE A 1 97 ? 0.071 2.669 15.199 1.00 94.62 97 ILE A N 1
ATOM 772 C CA . ILE A 1 97 ? -1.141 3.306 15.731 1.00 94.62 97 ILE A CA 1
ATOM 773 C C . ILE A 1 97 ? -2.232 2.264 15.995 1.00 94.62 97 ILE A C 1
ATOM 775 O O . ILE A 1 97 ? -2.827 2.303 17.063 1.00 94.62 97 ILE A O 1
ATOM 779 N N . PHE A 1 98 ? -2.445 1.321 15.075 1.00 93.00 98 PHE A N 1
ATOM 780 C CA . PHE A 1 98 ? -3.408 0.229 15.235 1.00 93.00 98 PHE A CA 1
ATOM 781 C C . PHE A 1 98 ? -3.122 -0.659 16.457 1.00 93.00 98 PHE A C 1
ATOM 783 O O . PHE A 1 98 ? -4.042 -1.154 17.092 1.00 93.00 98 PHE A O 1
ATOM 790 N N . ILE A 1 99 ? -1.849 -0.878 16.801 1.00 92.81 99 ILE A N 1
ATOM 791 C CA . ILE A 1 99 ? -1.479 -1.669 17.985 1.00 92.81 99 ILE A CA 1
ATOM 792 C C . ILE A 1 99 ? -1.680 -0.879 19.284 1.00 92.81 99 ILE A C 1
ATOM 794 O O . ILE A 1 99 ? -2.010 -1.460 20.316 1.00 92.81 99 ILE A O 1
ATOM 798 N N . ILE A 1 100 ? -1.438 0.433 19.257 1.00 92.75 100 ILE A N 1
ATOM 799 C CA . ILE A 1 100 ? -1.524 1.290 20.447 1.00 92.75 100 ILE A CA 1
ATOM 800 C C . ILE A 1 100 ? -2.975 1.687 20.759 1.00 92.75 100 ILE A C 1
ATOM 802 O O . ILE A 1 100 ? -3.295 1.918 21.926 1.00 92.75 100 ILE A O 1
ATOM 806 N N . LYS A 1 101 ? -3.825 1.812 19.737 1.00 76.75 101 LYS A N 1
ATOM 807 C CA . LYS A 1 101 ? -5.178 2.363 19.827 1.00 76.75 101 LYS A CA 1
ATOM 808 C C . LYS A 1 101 ? -6.216 1.400 19.267 1.00 76.75 101 LYS A C 1
ATOM 810 O O . LYS A 1 101 ? -7.181 1.133 20.014 1.00 76.75 101 LYS A O 1
#

Organism: NCBI:txid1962263

Sequence (101 aa):
MNKEEILKNSKRIGLDEREQSVYLSSFGYGNIITVILCFLFIVINGIKGESYFEFITITGALMASTNYYKHRKLEDTKSFLIISIISGFTAIISFIIFIIK

InterPro domains:
  IPR045620 Protein of unknown function DUF6442 [PF20040] (1-101)

Nearest PDB structures (foldseek):
  8hmc-assembly1_C  TM=7.018E-01  e=3.190E+00  Tetrahymena thermophila
  8hmd-assembly1_C  TM=7.068E-01  e=7.333E+00  Tetrahymena thermophila
  6x40-assembly1_E  TM=5.382E-01  e=3.565E+00  Homo sapiens
  7a5v-assembly1_A  TM=5.388E-01  e=4.210E+00  Homo sapiens
  9eqg-assembly1_B  TM=5.084E-01  e=4.973E+00  Homo sapiens

Foldseek 3Di:
DDVVVVVVVCVVPDDDPQLVVLVPVLDDPVLVVLLVVLVVQLVVCVVVVHQSLQSLLVNLQSLLVSLVSSVVRPDDPPPSNVSNVVSNVSNVVSVVVVVVD

Mean predicted aligned error: 8.17 Å

Secondary structure (DSSP, 8-state):
--HHHHHHHHHHH-S-HHHHHHHHHHS-HHHHHHHHHHHHHHHHHHHHT---HHHHHHHHHHHHHHHHHHHHHSSS-HHHHHHHHHHHHHHHHHHHHHHH-

Solvent-accessible surface area (backbone atoms only — not comparable to full-atom values): 5376 Å² total; per-residue (Å²): 134,67,64,68,62,54,54,54,51,52,67,70,77,50,77,51,72,68,53,50,50,47,53,52,68,58,56,40,71,66,56,55,52,50,48,53,50,33,51,52,48,35,54,51,22,56,74,70,72,46,85,38,31,63,39,47,17,52,47,18,44,52,49,13,54,37,26,41,53,48,34,77,74,43,97,82,40,70,65,33,44,53,51,13,52,52,26,37,51,51,12,52,53,25,43,52,48,49,74,77,102